Protein AF-A0AA35WJG7-F1 (afdb_monomer_lite)

Radius of gyration: 23.32 Å; chains: 1; bounding box: 77×46×63 Å

Secondary structure (DSSP, 8-state):
------------HHHHHHHHHHHHHHHHTHHHHSS-GGGTTTTTGGGGS-HHHHHHHHHS-HHHHHHGGGT---TTS-HHHHHHHHHHHHHS------HHHHTT---S----------------

Sequence (124 aa):
MMQGASDSDAPSPELADTMCDTAEFISRYQWVWDVQMTRLFQMKHWNRIPSEWWGPLLQLNTEQLNQLPFGFTEPSWPQSLRTFVAGSQRVCLERSVPDWVSAMAVPSGRSLCQEYDSKEDTMR

Foldseek 3Di:
DDDDDDPDPDPDPVVVVLVVLLVVLCVVVVLVPVDDPVCCVVVVSVVVPDPQVCVVVVVDDPVQVVCLLVQDDDPPGDPVSNVNSVSSVSNDDPPPPDVVVVVVPDPPDDDPPDDDDDDPDDDD

Organism: Geodia barretti (NCBI:txid519541)

pLDDT: mean 73.19, std 17.29, range [38.59, 95.31]

Structure (mmCIF, N/CA/C/O backbone):
data_AF-A0AA35WJG7-F1
#
_entry.id   AF-A0AA35WJG7-F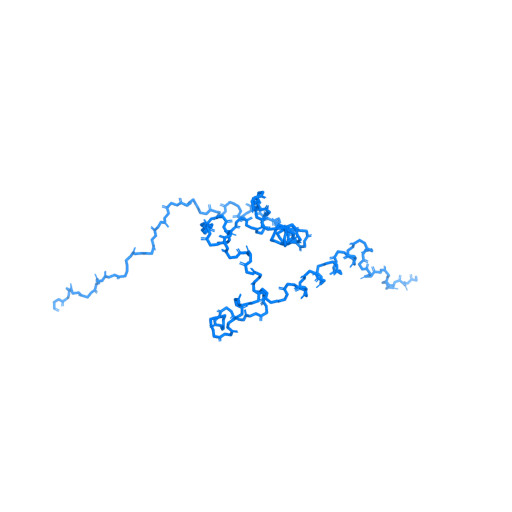1
#
loop_
_a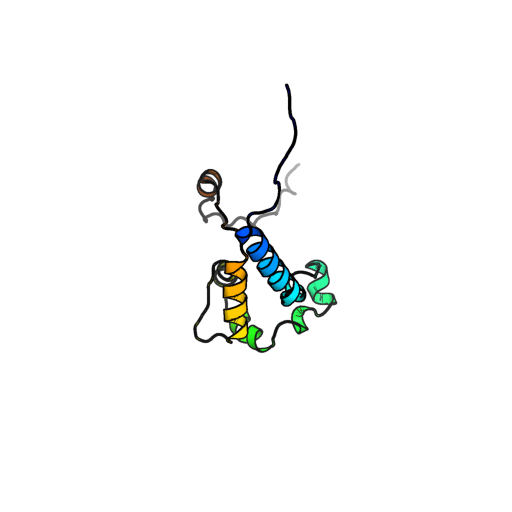tom_site.group_PDB
_atom_site.id
_atom_site.type_symbol
_atom_site.label_atom_id
_atom_site.label_alt_id
_atom_site.label_comp_id
_atom_site.label_asym_id
_atom_site.label_entity_id
_atom_site.label_seq_id
_atom_site.pdbx_PDB_ins_code
_atom_site.Cartn_x
_atom_site.Cartn_y
_atom_site.Cartn_z
_atom_site.occupancy
_atom_site.B_iso_or_equiv
_atom_site.auth_seq_id
_atom_site.auth_comp_id
_atom_site.auth_asym_id
_atom_site.auth_atom_id
_atom_site.pdbx_PDB_model_num
ATOM 1 N N . MET A 1 1 ? 30.753 8.869 -47.242 1.00 45.47 1 MET A N 1
ATOM 2 C CA . MET A 1 1 ? 30.172 7.575 -46.834 1.00 45.47 1 MET A CA 1
ATOM 3 C C . MET A 1 1 ? 29.215 7.859 -45.692 1.00 45.47 1 MET A C 1
ATOM 5 O O . MET A 1 1 ? 29.653 8.419 -44.699 1.00 45.47 1 MET A O 1
ATOM 9 N N . MET A 1 2 ? 27.921 7.599 -45.885 1.00 51.62 2 MET A N 1
ATOM 10 C CA . MET A 1 2 ? 26.925 7.637 -44.814 1.00 51.62 2 MET A CA 1
ATOM 11 C C . MET A 1 2 ? 26.811 6.241 -44.201 1.00 51.62 2 MET A C 1
ATOM 13 O O . MET A 1 2 ? 26.571 5.285 -44.932 1.00 51.62 2 MET A O 1
ATOM 17 N N . GLN A 1 3 ? 26.954 6.160 -42.884 1.00 47.16 3 GLN A N 1
ATOM 18 C CA . GLN A 1 3 ? 26.474 5.099 -41.993 1.00 47.16 3 GLN A CA 1
ATOM 19 C C . GLN A 1 3 ? 26.007 5.875 -40.745 1.00 47.16 3 GLN A C 1
ATOM 21 O O . GLN A 1 3 ? 26.799 6.631 -40.197 1.00 47.16 3 GLN A O 1
ATOM 26 N N . GLY A 1 4 ? 24.748 5.917 -40.311 1.00 48.47 4 GLY A N 1
ATOM 27 C CA . GLY A 1 4 ? 23.607 5.049 -40.576 1.00 48.47 4 GLY A CA 1
ATOM 28 C C . GLY A 1 4 ? 23.410 4.077 -39.411 1.00 48.47 4 GLY A C 1
ATOM 29 O O . GLY A 1 4 ? 24.095 3.066 -39.396 1.00 48.47 4 GLY A O 1
ATOM 30 N N . ALA A 1 5 ? 22.446 4.403 -38.534 1.00 47.94 5 ALA A N 1
ATOM 31 C CA . ALA A 1 5 ? 21.782 3.559 -37.521 1.00 47.94 5 ALA A CA 1
ATOM 32 C C . ALA A 1 5 ? 22.658 3.080 -36.337 1.00 47.94 5 ALA A C 1
ATOM 34 O O . ALA A 1 5 ? 23.619 2.349 -36.513 1.00 47.94 5 ALA A O 1
ATOM 35 N N . SER A 1 6 ? 22.438 3.613 -35.131 1.00 51.50 6 SER A N 1
ATOM 36 C CA . SER A 1 6 ? 21.496 3.086 -34.116 1.00 51.50 6 SER A CA 1
ATOM 37 C C . SER A 1 6 ? 22.103 1.959 -33.274 1.00 51.50 6 SER A C 1
ATOM 39 O O . SER A 1 6 ? 21.716 0.809 -33.402 1.00 51.50 6 SER A O 1
ATOM 41 N N . ASP A 1 7 ? 22.998 2.335 -32.366 1.00 48.28 7 ASP A N 1
ATOM 42 C CA . ASP A 1 7 ? 23.314 1.607 -31.132 1.00 48.28 7 ASP A CA 1
ATOM 43 C C . ASP A 1 7 ? 23.178 2.680 -30.036 1.00 48.28 7 ASP A C 1
ATOM 45 O O . ASP A 1 7 ? 23.772 3.745 -30.160 1.00 48.28 7 ASP A O 1
ATOM 49 N N . SER A 1 8 ? 22.385 2.595 -28.978 1.00 52.81 8 SER A N 1
ATOM 50 C CA . SER A 1 8 ? 21.817 1.471 -28.263 1.00 52.81 8 SER A CA 1
ATOM 51 C C . SER A 1 8 ? 20.653 2.055 -27.447 1.00 52.81 8 SER A C 1
ATOM 53 O O . SER A 1 8 ? 20.886 2.820 -26.516 1.00 52.81 8 SER A O 1
ATOM 55 N N . ASP A 1 9 ? 19.407 1.735 -27.804 1.00 59.66 9 ASP A N 1
ATOM 56 C CA . ASP A 1 9 ? 18.204 2.053 -27.005 1.00 59.66 9 ASP A CA 1
ATOM 57 C C . ASP A 1 9 ? 18.054 1.083 -25.809 1.00 59.66 9 ASP A C 1
ATOM 59 O O . ASP A 1 9 ? 16.962 0.864 -25.281 1.00 59.66 9 ASP A O 1
ATOM 63 N N . ALA A 1 10 ? 19.145 0.433 -25.387 1.00 60.75 10 ALA A N 1
ATOM 64 C CA . ALA A 1 10 ? 19.130 -0.376 -24.183 1.00 60.75 10 ALA A CA 1
ATOM 65 C C . ALA A 1 10 ? 19.067 0.568 -22.972 1.00 60.75 10 ALA A C 1
ATOM 67 O O . ALA A 1 10 ? 19.937 1.437 -22.840 1.00 60.75 10 ALA A O 1
ATOM 68 N N . PRO A 1 11 ? 18.070 0.423 -22.080 1.00 59.62 11 PRO A N 1
ATOM 69 C CA . PRO A 1 11 ? 18.055 1.185 -20.844 1.00 59.62 11 PRO A CA 1
ATOM 70 C C . PRO A 1 11 ? 19.370 0.930 -20.102 1.00 59.62 11 PRO A C 1
ATOM 72 O O . PRO A 1 11 ? 19.835 -0.209 -20.029 1.00 59.62 11 PRO A O 1
ATOM 75 N N . SER A 1 12 ? 19.976 2.000 -19.575 1.00 69.12 12 SER A N 1
ATOM 76 C CA . SER A 1 12 ? 21.134 1.901 -18.678 1.00 69.12 12 SER A CA 1
ATOM 77 C C . SER A 1 12 ? 20.876 0.794 -17.640 1.00 69.12 12 SER A C 1
ATOM 79 O O . SER A 1 12 ? 19.740 0.697 -17.168 1.00 69.12 12 SER A O 1
ATOM 81 N N . PRO A 1 13 ? 21.862 -0.048 -17.276 1.00 67.12 13 PRO A N 1
ATOM 82 C CA . PRO A 1 13 ? 21.646 -1.190 -16.378 1.00 67.12 13 PRO A CA 1
ATOM 83 C C . PRO A 1 13 ? 20.933 -0.804 -15.069 1.00 67.12 13 PRO A C 1
ATOM 85 O O . PRO A 1 13 ? 20.044 -1.517 -14.619 1.00 67.12 13 PRO A O 1
ATOM 88 N N . GLU A 1 14 ? 21.208 0.391 -14.542 1.00 72.62 14 GLU A N 1
ATOM 89 C CA . GLU A 1 14 ? 20.550 0.940 -13.347 1.00 72.62 14 GLU A CA 1
ATOM 90 C C . GLU A 1 14 ? 19.034 1.171 -13.523 1.00 72.62 14 GLU A C 1
ATOM 92 O O . GLU A 1 14 ? 18.244 1.005 -12.589 1.00 72.62 14 GLU A O 1
ATOM 97 N N . LEU A 1 15 ? 18.598 1.532 -14.734 1.00 76.94 15 LEU A N 1
ATOM 98 C CA . LEU A 1 15 ? 17.185 1.717 -15.065 1.00 76.94 15 LEU A CA 1
ATOM 99 C C . LEU A 1 15 ? 16.473 0.367 -15.208 1.00 76.94 15 LEU A C 1
ATOM 101 O O . LEU A 1 15 ? 15.345 0.224 -14.737 1.00 7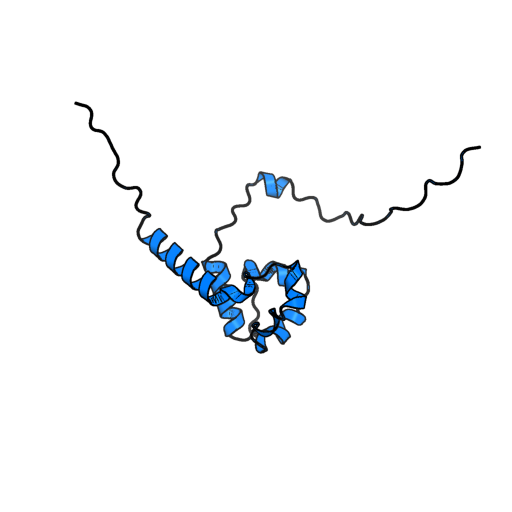6.94 15 LEU A O 1
ATOM 105 N N . ALA A 1 16 ? 17.129 -0.623 -15.820 1.00 77.94 16 ALA A N 1
ATOM 106 C CA . ALA A 1 16 ? 16.581 -1.971 -15.958 1.00 77.94 16 ALA A CA 1
ATOM 107 C C . ALA A 1 16 ? 16.340 -2.627 -14.587 1.00 77.94 16 ALA A C 1
ATOM 109 O O . ALA A 1 16 ? 15.261 -3.179 -14.356 1.00 77.94 16 ALA A O 1
ATOM 110 N N . ASP A 1 17 ? 17.290 -2.483 -13.660 1.00 81.44 17 ASP A N 1
ATOM 111 C CA . ASP A 1 17 ? 17.161 -2.975 -12.285 1.00 81.44 17 ASP A CA 1
ATOM 112 C C . ASP A 1 17 ? 16.003 -2.281 -11.547 1.00 81.44 17 ASP A C 1
ATOM 114 O O . ASP A 1 17 ? 15.160 -2.935 -10.932 1.00 81.44 17 ASP A O 1
ATOM 118 N N . THR A 1 18 ? 15.875 -0.957 -11.696 1.00 81.69 18 THR A N 1
ATOM 119 C CA . THR A 1 18 ? 14.775 -0.177 -11.095 1.00 81.69 18 THR A CA 1
ATOM 120 C C . THR A 1 18 ? 13.401 -0.591 -11.637 1.00 81.69 18 THR A C 1
ATOM 122 O O . THR A 1 18 ? 12.419 -0.674 -10.890 1.00 81.69 18 THR A O 1
ATOM 125 N N . MET A 1 19 ? 13.307 -0.867 -12.939 1.00 83.75 19 MET A N 1
ATOM 126 C CA . MET A 1 19 ? 12.074 -1.345 -13.569 1.00 83.75 19 MET A CA 1
ATOM 127 C C . MET A 1 19 ? 11.687 -2.742 -13.077 1.00 83.75 19 MET A C 1
ATOM 129 O O . MET A 1 19 ? 10.503 -2.983 -12.832 1.00 83.75 19 MET A O 1
ATOM 133 N N . CYS A 1 20 ? 12.660 -3.639 -12.890 1.00 87.12 20 CYS A N 1
ATOM 134 C CA . CYS A 1 20 ? 12.422 -4.966 -12.321 1.00 87.12 20 CYS A CA 1
ATOM 135 C C . CYS A 1 20 ? 11.913 -4.863 -10.879 1.00 87.12 20 CYS A C 1
ATOM 137 O O . CYS A 1 20 ? 10.852 -5.404 -10.569 1.00 87.12 20 CYS A O 1
ATOM 139 N N . ASP A 1 21 ? 12.585 -4.075 -10.037 1.00 86.38 21 ASP A N 1
ATOM 140 C CA . ASP A 1 21 ? 12.172 -3.809 -8.654 1.00 86.38 21 ASP A CA 1
ATOM 141 C C . ASP A 1 21 ? 10.749 -3.232 -8.571 1.00 86.38 21 ASP A C 1
ATOM 143 O O . ASP A 1 21 ? 9.955 -3.590 -7.693 1.00 86.38 21 ASP A O 1
ATOM 147 N N . THR A 1 22 ? 10.407 -2.347 -9.508 1.00 88.25 22 THR A N 1
ATOM 148 C CA . THR A 1 22 ? 9.069 -1.756 -9.616 1.00 88.25 22 THR A CA 1
ATOM 149 C C . THR A 1 22 ? 8.032 -2.797 -10.026 1.00 88.25 22 THR A C 1
ATOM 151 O O . THR A 1 22 ? 6.970 -2.885 -9.406 1.00 88.25 22 THR A O 1
ATOM 154 N N . ALA A 1 23 ? 8.331 -3.620 -11.033 1.00 89.19 23 ALA A N 1
ATOM 155 C CA . ALA A 1 23 ? 7.442 -4.683 -11.492 1.00 89.19 23 ALA A CA 1
ATOM 156 C C . ALA A 1 23 ? 7.187 -5.725 -10.390 1.00 89.19 23 ALA A C 1
ATOM 158 O O . ALA A 1 23 ? 6.038 -6.114 -10.163 1.00 89.19 23 ALA A O 1
ATOM 159 N N . GLU A 1 24 ? 8.228 -6.121 -9.655 1.00 90.88 24 GLU A N 1
ATOM 160 C CA . GLU A 1 24 ? 8.110 -7.023 -8.509 1.00 90.88 24 GLU A CA 1
ATOM 161 C C . GLU A 1 24 ? 7.230 -6.435 -7.406 1.00 90.88 24 GLU A C 1
ATOM 163 O O . GLU A 1 24 ? 6.365 -7.130 -6.863 1.00 90.88 24 GLU A O 1
ATOM 168 N N . PHE A 1 25 ? 7.408 -5.151 -7.082 1.00 90.56 25 PHE A N 1
ATOM 169 C CA . PHE A 1 25 ? 6.580 -4.472 -6.089 1.00 90.56 25 PHE A CA 1
ATOM 170 C C . PHE A 1 25 ? 5.111 -4.416 -6.524 1.00 90.56 25 PHE A C 1
ATOM 172 O O . PHE A 1 25 ? 4.221 -4.812 -5.767 1.00 90.56 25 PHE A O 1
ATOM 179 N N . ILE A 1 26 ? 4.850 -3.970 -7.755 1.00 88.25 26 ILE A N 1
ATOM 180 C CA . ILE A 1 26 ? 3.498 -3.846 -8.313 1.00 88.25 26 ILE A CA 1
ATOM 181 C C . ILE A 1 26 ? 2.799 -5.208 -8.345 1.00 88.25 26 ILE A C 1
ATOM 183 O O . ILE A 1 26 ? 1.631 -5.293 -7.962 1.00 88.25 26 ILE A O 1
ATOM 187 N N . SER A 1 27 ? 3.507 -6.270 -8.739 1.00 87.88 27 SER A N 1
ATOM 188 C CA . SER A 1 27 ? 2.978 -7.636 -8.759 1.00 87.88 27 SER A CA 1
ATOM 189 C C . SER A 1 27 ? 2.693 -8.162 -7.348 1.00 87.88 27 SER A C 1
ATOM 191 O O . SER A 1 27 ? 1.608 -8.683 -7.083 1.00 87.88 27 SER A O 1
ATOM 193 N N . ARG A 1 28 ? 3.610 -7.949 -6.393 1.00 89.38 28 ARG A N 1
ATOM 194 C CA . ARG A 1 28 ? 3.434 -8.362 -4.989 1.00 89.38 28 ARG A CA 1
ATOM 195 C C . ARG A 1 28 ? 2.206 -7.725 -4.338 1.00 89.38 28 ARG A C 1
ATOM 197 O O . ARG A 1 28 ? 1.506 -8.384 -3.569 1.00 89.38 28 ARG A O 1
ATOM 204 N N . TYR A 1 29 ? 1.939 -6.459 -4.648 1.00 88.25 29 TYR A N 1
ATOM 205 C CA . TYR A 1 29 ? 0.806 -5.705 -4.110 1.00 88.25 29 TYR A CA 1
ATOM 206 C C . TYR A 1 29 ? -0.326 -5.523 -5.130 1.00 88.25 29 TYR A C 1
ATOM 208 O O . TYR A 1 29 ? -1.132 -4.604 -4.996 1.00 88.25 29 TYR A O 1
ATOM 216 N N . GLN A 1 30 ? -0.434 -6.427 -6.115 1.00 86.31 30 GLN A N 1
ATOM 217 C CA . GLN A 1 30 ? -1.455 -6.379 -7.170 1.00 86.31 30 GLN A CA 1
ATOM 218 C C . GLN A 1 30 ? -2.872 -6.237 -6.619 1.00 86.31 30 GLN A C 1
ATOM 220 O O . GLN A 1 30 ? -3.688 -5.489 -7.143 1.00 86.31 30 GLN A O 1
ATOM 225 N N . TRP A 1 31 ? -3.147 -6.895 -5.498 1.00 83.75 31 TRP A N 1
ATOM 226 C CA . TRP A 1 31 ? -4.445 -6.858 -4.835 1.00 83.75 31 TRP A CA 1
ATOM 227 C C . TRP A 1 31 ? -4.896 -5.454 -4.386 1.00 83.75 31 TRP A C 1
ATOM 229 O O . TRP A 1 31 ? -6.086 -5.283 -4.131 1.00 83.75 31 TRP A O 1
ATOM 239 N N . VAL A 1 32 ? -3.988 -4.474 -4.285 1.00 81.38 32 VAL A N 1
ATOM 240 C CA . VAL A 1 32 ? -4.311 -3.077 -3.942 1.00 81.38 32 VAL A CA 1
ATOM 241 C C . VAL A 1 32 ? -4.934 -2.339 -5.130 1.00 81.38 32 VAL A C 1
ATOM 243 O O . VAL A 1 32 ? -5.848 -1.542 -4.938 1.00 81.38 32 VAL A O 1
ATOM 246 N N . TRP A 1 33 ? -4.443 -2.583 -6.349 1.00 76.62 33 TRP A N 1
ATOM 247 C CA . TRP A 1 33 ? -4.781 -1.784 -7.536 1.00 76.62 33 TRP A CA 1
ATOM 248 C C . TRP A 1 33 ? -5.565 -2.550 -8.610 1.00 76.62 33 TRP A C 1
ATOM 250 O O . TRP A 1 33 ? -6.217 -1.924 -9.442 1.00 76.62 33 TRP A O 1
ATOM 260 N N . ASP A 1 34 ? -5.565 -3.885 -8.581 1.00 77.25 34 ASP A N 1
ATOM 261 C CA . ASP A 1 34 ? -6.262 -4.768 -9.532 1.00 77.25 34 ASP A CA 1
ATOM 262 C C . ASP A 1 34 ? -7.766 -4.883 -9.237 1.00 77.25 34 ASP A C 1
ATOM 264 O O . ASP A 1 34 ? -8.361 -5.961 -9.213 1.00 77.25 34 ASP A O 1
ATOM 268 N N . VAL A 1 35 ? -8.395 -3.748 -8.926 1.00 71.75 35 VAL A N 1
ATOM 269 C CA . VAL A 1 35 ? -9.822 -3.674 -8.637 1.00 71.75 35 VAL A CA 1
ATOM 270 C C . VAL A 1 35 ? -10.382 -2.374 -9.181 1.00 71.75 35 VAL A C 1
ATOM 272 O O . VAL A 1 35 ? -9.955 -1.281 -8.815 1.00 71.75 35 VAL A O 1
ATOM 275 N N . GLN A 1 36 ? -11.417 -2.476 -10.016 1.00 72.56 36 GLN A N 1
ATOM 276 C CA . GLN A 1 36 ? -12.245 -1.311 -10.314 1.00 72.56 36 GLN A CA 1
ATOM 277 C C . GLN A 1 36 ? -12.857 -0.809 -9.006 1.00 72.56 36 GLN A C 1
ATOM 279 O O . GLN A 1 36 ? -13.576 -1.556 -8.344 1.00 72.56 36 GLN A O 1
ATOM 284 N N . MET A 1 37 ? -12.616 0.455 -8.650 1.00 67.81 37 MET A N 1
ATOM 285 C CA . MET A 1 37 ? -13.098 1.054 -7.396 1.00 67.81 37 MET A CA 1
ATOM 286 C C . MET A 1 37 ? -14.612 0.854 -7.188 1.00 67.81 37 MET A C 1
ATOM 288 O O . MET A 1 37 ? -15.079 0.606 -6.080 1.00 67.81 37 MET A O 1
ATOM 292 N N . THR A 1 38 ? -15.385 0.845 -8.278 1.00 71.50 38 THR A N 1
ATOM 293 C CA . THR A 1 38 ? -16.834 0.579 -8.287 1.00 71.50 38 THR A CA 1
ATOM 294 C C . THR A 1 38 ? -17.218 -0.852 -7.887 1.00 71.50 38 THR A C 1
ATOM 296 O O . THR A 1 38 ? -18.340 -1.089 -7.445 1.00 71.50 38 THR A O 1
ATOM 299 N N . ARG A 1 39 ? -16.301 -1.818 -8.010 1.00 68.50 39 ARG A N 1
ATOM 300 C CA . ARG A 1 39 ? -16.490 -3.239 -7.665 1.00 68.50 39 ARG A CA 1
ATOM 301 C C . ARG A 1 39 ? -15.839 -3.639 -6.346 1.00 68.50 39 ARG A C 1
ATOM 303 O O . ARG A 1 39 ? -16.025 -4.774 -5.907 1.00 68.50 39 ARG A O 1
ATOM 310 N N . LEU A 1 40 ? -15.121 -2.727 -5.693 1.00 67.31 40 LEU A N 1
ATOM 311 C CA . LEU A 1 40 ? -14.347 -3.021 -4.487 1.00 67.31 40 LEU A CA 1
ATOM 312 C C . LEU A 1 40 ? -15.244 -3.602 -3.377 1.00 67.31 40 LEU A C 1
ATOM 314 O O . LEU A 1 40 ? -14.902 -4.622 -2.775 1.00 67.31 40 LEU A O 1
ATOM 318 N N . PHE A 1 41 ? -16.461 -3.059 -3.212 1.00 66.50 41 PHE A N 1
ATOM 319 C CA . PHE A 1 41 ? -17.434 -3.508 -2.193 1.00 66.50 41 PHE A CA 1
ATOM 320 C C . PHE A 1 41 ? -18.072 -4.849 -2.527 1.00 66.50 41 PHE A C 1
ATOM 322 O O . PHE A 1 41 ? -18.350 -5.641 -1.629 1.00 66.50 41 PHE A O 1
ATOM 329 N N . GLN A 1 42 ? -18.234 -5.140 -3.815 1.00 70.56 42 GLN A N 1
ATOM 330 C CA . GLN A 1 42 ? -18.862 -6.371 -4.285 1.00 70.56 42 GLN A CA 1
ATOM 331 C C . GLN A 1 42 ? -17.896 -7.558 -4.221 1.00 70.56 42 GLN A C 1
ATOM 333 O O . GLN A 1 42 ? -18.296 -8.667 -3.876 1.00 70.56 42 GLN A O 1
ATOM 338 N N . MET A 1 43 ? -16.613 -7.326 -4.506 1.00 66.25 43 MET A N 1
ATOM 339 C CA . MET A 1 43 ? -15.608 -8.387 -4.625 1.00 66.25 43 MET A CA 1
ATOM 340 C C . MET A 1 43 ? -14.935 -8.766 -3.300 1.00 66.25 43 MET A C 1
ATOM 342 O O . MET A 1 43 ? -14.079 -9.647 -3.282 1.00 66.25 43 MET A O 1
ATOM 346 N N . LYS A 1 44 ? -15.310 -8.126 -2.180 1.00 70.00 44 LYS A N 1
ATOM 347 C CA . LYS A 1 44 ? -14.685 -8.317 -0.857 1.00 70.00 44 LYS A CA 1
ATOM 348 C C . LYS A 1 44 ? -13.148 -8.241 -0.901 1.00 70.00 44 LYS A C 1
ATOM 350 O O . LYS A 1 44 ? -12.472 -8.893 -0.108 1.00 70.00 44 LYS A O 1
ATOM 355 N N . HIS A 1 45 ? -12.587 -7.449 -1.819 1.00 73.44 45 HIS A N 1
ATOM 356 C CA . HIS A 1 45 ? -11.137 -7.375 -2.025 1.00 73.44 45 HIS A CA 1
ATOM 357 C C . HIS A 1 45 ? -10.385 -6.850 -0.799 1.00 73.44 45 HIS A C 1
ATOM 359 O O . HIS A 1 45 ? -9.237 -7.230 -0.582 1.00 73.44 45 HIS A O 1
ATOM 365 N N . TRP A 1 46 ? -11.081 -6.105 0.061 1.00 73.81 46 TRP A N 1
ATOM 366 C CA . TRP A 1 46 ? -10.655 -5.728 1.410 1.00 73.81 46 TRP A CA 1
ATOM 367 C C . TRP A 1 46 ? -10.095 -6.901 2.215 1.00 73.81 46 TRP A C 1
ATOM 369 O O . TRP A 1 46 ? -9.142 -6.728 2.958 1.00 73.81 46 TRP A O 1
ATOM 379 N N . ASN A 1 47 ? -10.635 -8.112 2.047 1.00 80.44 47 ASN A N 1
ATOM 380 C CA . ASN A 1 47 ? -10.195 -9.289 2.800 1.00 80.44 47 ASN A CA 1
ATOM 381 C C . ASN A 1 47 ? -8.747 -9.704 2.490 1.00 80.44 47 ASN A C 1
ATOM 383 O O . ASN A 1 47 ? -8.195 -10.536 3.203 1.00 80.44 47 ASN A O 1
ATOM 387 N N . ARG A 1 48 ? -8.143 -9.168 1.421 1.00 84.25 48 ARG A N 1
ATOM 388 C CA . ARG A 1 48 ? -6.726 -9.379 1.094 1.00 84.25 48 ARG A CA 1
ATOM 389 C C . ARG A 1 48 ? -5.795 -8.411 1.825 1.00 84.25 48 ARG A C 1
ATOM 391 O O . ARG A 1 48 ? -4.598 -8.674 1.866 1.00 84.25 48 ARG A O 1
ATOM 398 N N . ILE A 1 49 ? -6.327 -7.331 2.406 1.00 86.81 49 ILE A N 1
ATOM 399 C CA . ILE A 1 49 ? -5.554 -6.431 3.263 1.00 86.81 49 ILE A CA 1
ATOM 400 C C . ILE A 1 49 ? -5.145 -7.217 4.515 1.00 86.81 49 ILE A C 1
ATOM 402 O O . ILE A 1 49 ? -6.025 -7.776 5.183 1.00 86.81 49 ILE A O 1
ATOM 406 N N . PRO A 1 50 ? -3.843 -7.263 4.856 1.00 91.31 50 PRO A N 1
ATOM 407 C CA . PRO A 1 50 ? -3.388 -7.885 6.090 1.00 91.31 50 PRO A CA 1
ATOM 408 C C . PRO A 1 50 ? -4.160 -7.328 7.283 1.00 91.31 50 PRO A C 1
ATOM 410 O O . PRO A 1 50 ? -4.287 -6.114 7.440 1.00 91.31 50 PRO A O 1
ATOM 413 N N . SER A 1 51 ? -4.683 -8.207 8.137 1.00 90.44 51 SER A N 1
ATOM 414 C CA . SER A 1 51 ? -5.614 -7.792 9.190 1.00 90.44 51 SER A CA 1
ATOM 415 C C . SER A 1 51 ? -5.004 -6.782 10.168 1.00 90.44 51 SER A C 1
ATOM 417 O O . SER A 1 51 ? -5.700 -5.939 10.727 1.00 90.44 51 SER A O 1
ATOM 419 N N . GLU A 1 52 ? -3.687 -6.854 10.346 1.00 93.19 52 GLU A N 1
ATOM 420 C CA . GLU A 1 52 ? -2.905 -5.949 11.184 1.00 93.19 52 GLU A CA 1
ATOM 421 C C . GLU A 1 52 ? -2.846 -4.508 10.644 1.00 93.19 52 GLU A C 1
ATOM 423 O O . GLU A 1 52 ? -2.572 -3.590 11.411 1.00 93.19 52 GLU A O 1
ATOM 428 N N . TRP A 1 53 ? -3.143 -4.275 9.357 1.00 92.81 53 TRP A N 1
ATOM 429 C CA . TRP A 1 53 ? -3.152 -2.931 8.762 1.00 92.81 53 TRP A CA 1
ATOM 430 C C . TRP A 1 53 ? -4.419 -2.155 9.114 1.00 92.81 53 TRP A C 1
ATOM 432 O O . TRP A 1 53 ? -4.384 -0.929 9.157 1.00 92.81 53 TRP A O 1
ATOM 442 N N . TRP A 1 54 ? -5.529 -2.845 9.397 1.00 90.12 54 TRP A N 1
ATOM 443 C CA . TRP A 1 54 ? -6.813 -2.196 9.667 1.00 90.12 54 TRP A CA 1
ATOM 444 C C . TRP A 1 54 ? -6.763 -1.257 10.863 1.00 90.12 54 TRP A C 1
ATOM 446 O O . TRP A 1 54 ? -7.271 -0.147 10.770 1.00 90.12 54 TRP A O 1
ATOM 456 N N . GLY A 1 55 ? -6.143 -1.682 11.966 1.00 92.06 55 GLY A N 1
ATOM 457 C CA . GLY A 1 55 ? -6.044 -0.866 13.178 1.00 92.06 55 GLY A CA 1
ATOM 458 C C . GLY A 1 55 ? -5.394 0.495 12.903 1.00 92.06 55 GLY A C 1
ATOM 459 O O . GLY A 1 55 ? -6.058 1.512 13.086 1.00 92.06 55 GLY A O 1
ATOM 460 N N . PRO A 1 56 ? -4.144 0.521 12.408 1.00 91.88 56 PRO A N 1
ATOM 461 C CA . PRO A 1 56 ? -3.466 1.752 12.020 1.00 91.88 56 PRO A CA 1
ATOM 462 C C . PRO A 1 56 ? -4.225 2.567 10.970 1.00 91.88 56 PRO A C 1
ATOM 464 O O . PRO A 1 56 ? -4.452 3.752 11.173 1.00 91.88 56 PRO A O 1
ATOM 467 N N . LEU A 1 57 ? -4.657 1.949 9.864 1.00 89.75 57 LEU A N 1
ATOM 468 C CA . LEU A 1 57 ? -5.247 2.682 8.739 1.00 89.75 57 LEU A CA 1
ATOM 469 C C . LEU A 1 57 ? -6.601 3.319 9.079 1.00 89.75 57 LEU A C 1
ATOM 471 O O . LEU A 1 57 ? -6.908 4.387 8.560 1.00 89.75 57 LEU A O 1
ATOM 475 N N . LEU A 1 58 ? -7.400 2.698 9.951 1.00 90.81 58 LEU A N 1
ATOM 476 C CA . LEU A 1 58 ? -8.697 3.237 10.379 1.00 90.81 58 LEU A CA 1
ATOM 477 C C . LEU A 1 58 ? -8.580 4.343 11.437 1.00 90.81 58 LEU A C 1
ATOM 479 O O . LEU A 1 58 ? -9.565 5.028 11.701 1.00 90.81 58 LEU A O 1
ATOM 483 N N . GLN A 1 59 ? -7.409 4.515 12.057 1.00 91.12 59 GLN A N 1
ATOM 484 C CA . GLN A 1 59 ? -7.157 5.587 13.027 1.00 91.12 59 GLN A CA 1
ATOM 485 C C . GLN A 1 59 ? -6.729 6.901 12.365 1.00 91.12 59 GLN A C 1
ATOM 487 O O . GLN A 1 59 ? -6.756 7.946 13.013 1.00 91.12 59 GLN A O 1
ATOM 492 N N . LEU A 1 60 ? -6.338 6.857 11.090 1.00 90.00 60 LEU A N 1
ATOM 493 C CA . LEU A 1 60 ? -5.867 8.020 10.349 1.00 90.00 60 LEU A CA 1
ATOM 494 C C . LEU A 1 60 ? -7.029 8.824 9.767 1.00 90.00 60 LEU A C 1
ATOM 496 O O . LEU A 1 60 ? -8.020 8.269 9.292 1.00 90.00 60 LEU A O 1
ATOM 500 N N . ASN A 1 61 ? -6.874 10.146 9.749 1.00 89.69 61 ASN A N 1
ATOM 501 C CA . ASN A 1 61 ? -7.751 11.022 8.979 1.00 89.69 61 ASN A CA 1
ATOM 502 C C . ASN A 1 61 ? -7.351 11.053 7.491 1.00 89.69 61 ASN A C 1
ATOM 504 O O . ASN A 1 61 ? -6.314 10.526 7.079 1.00 89.69 61 ASN A O 1
ATOM 508 N N . THR A 1 62 ? -8.189 11.685 6.670 1.00 87.25 62 THR A N 1
ATOM 509 C CA . THR A 1 6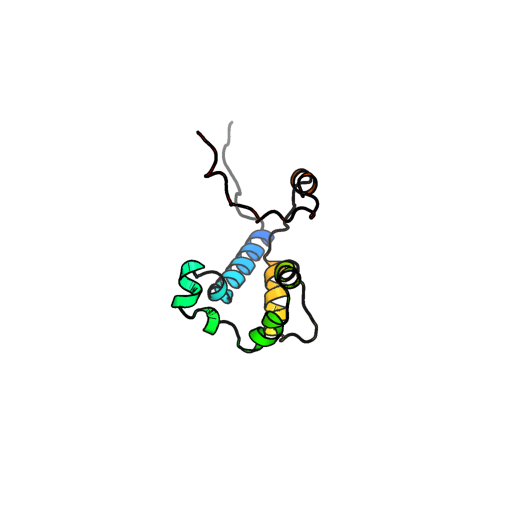2 ? -7.982 11.794 5.221 1.00 87.25 62 THR A CA 1
ATOM 510 C C . THR A 1 62 ? -6.650 12.461 4.877 1.00 87.25 62 THR A C 1
ATOM 512 O O . THR A 1 62 ? -5.953 12.016 3.965 1.00 87.25 62 THR A O 1
ATOM 515 N N . GLU A 1 63 ? -6.263 13.507 5.606 1.00 87.81 63 GLU A N 1
ATOM 516 C CA . GLU A 1 63 ? -5.011 14.229 5.389 1.00 87.81 63 GLU A CA 1
ATOM 517 C C . GLU A 1 63 ? -3.803 13.319 5.621 1.00 87.81 63 GLU A C 1
ATOM 519 O O . GLU A 1 63 ? -2.905 13.278 4.784 1.00 87.81 63 GLU A O 1
ATOM 524 N N . GLN A 1 64 ? -3.806 12.547 6.707 1.00 87.00 64 GLN A N 1
ATOM 525 C CA . GLN A 1 64 ? -2.757 11.587 7.050 1.00 87.00 64 GLN A CA 1
ATOM 526 C C . GLN A 1 64 ? -2.697 10.423 6.058 1.00 87.00 64 GLN A C 1
ATOM 528 O O . GLN A 1 64 ? -1.608 10.032 5.639 1.00 87.00 64 GLN A O 1
ATOM 533 N N . LEU A 1 65 ? -3.848 9.900 5.626 1.00 88.06 65 LEU A N 1
ATOM 534 C CA . LEU A 1 65 ? -3.909 8.863 4.590 1.00 88.06 65 LEU A CA 1
ATOM 535 C C . LEU A 1 65 ? -3.294 9.350 3.272 1.00 88.06 65 LEU A C 1
ATOM 537 O O . LEU A 1 65 ? -2.548 8.612 2.628 1.00 88.06 65 LEU A O 1
ATOM 541 N N . ASN A 1 66 ? -3.527 10.612 2.907 1.00 85.75 66 ASN A N 1
ATOM 542 C CA . ASN A 1 66 ? -2.920 11.225 1.726 1.00 85.75 66 ASN A CA 1
ATOM 543 C C . ASN A 1 66 ? -1.399 11.417 1.851 1.00 85.75 66 ASN A C 1
ATOM 545 O O . ASN A 1 66 ? -0.741 11.590 0.827 1.00 85.75 66 ASN A O 1
ATOM 549 N N . GLN A 1 67 ? -0.825 11.358 3.059 1.00 86.06 67 GLN A N 1
ATOM 550 C CA . GLN A 1 67 ? 0.627 11.414 3.268 1.00 86.06 67 GLN A CA 1
ATOM 551 C C . GLN A 1 67 ? 1.325 10.051 3.112 1.00 86.06 67 GLN A C 1
ATOM 553 O O . GLN A 1 67 ? 2.550 10.008 2.991 1.00 86.06 67 GLN A O 1
ATOM 558 N N . LEU A 1 68 ? 0.586 8.933 3.078 1.00 86.38 68 LEU A N 1
ATOM 559 C CA . LEU A 1 68 ? 1.173 7.590 2.955 1.00 86.38 68 LEU A CA 1
ATOM 560 C C . LEU A 1 68 ? 2.081 7.427 1.722 1.00 86.38 68 LEU A C 1
ATOM 562 O O . LEU A 1 68 ? 3.201 6.945 1.892 1.00 86.38 68 LEU A O 1
ATOM 566 N N . PRO A 1 69 ? 1.693 7.870 0.506 1.00 81.62 69 PRO A N 1
ATOM 567 C CA . PRO A 1 69 ? 2.561 7.766 -0.671 1.00 81.62 69 PRO A CA 1
ATOM 568 C C . PRO A 1 69 ? 3.860 8.576 -0.549 1.00 81.62 69 PRO A C 1
ATOM 570 O O . PRO A 1 69 ? 4.813 8.329 -1.281 1.00 81.62 69 PRO A O 1
ATOM 573 N N . PHE A 1 70 ? 3.902 9.539 0.375 1.00 82.81 70 PHE A N 1
ATOM 574 C CA . PHE A 1 70 ? 5.052 10.401 0.640 1.00 82.81 70 PHE A CA 1
ATOM 575 C C . PHE A 1 70 ? 5.910 9.906 1.812 1.00 82.81 70 PHE A C 1
ATOM 577 O O . PHE A 1 70 ? 6.867 10.580 2.185 1.00 82.81 70 PHE A O 1
ATOM 584 N N . GLY A 1 71 ? 5.612 8.726 2.370 1.00 85.44 71 GLY A N 1
ATOM 585 C CA . GLY A 1 71 ? 6.438 8.079 3.397 1.00 85.44 71 GLY A CA 1
ATOM 586 C C . GLY A 1 71 ? 5.992 8.256 4.827 1.00 85.44 71 GLY A C 1
ATOM 587 O O . GLY A 1 71 ? 6.738 7.900 5.741 1.00 85.44 71 GLY A O 1
ATOM 588 N N . PHE A 1 72 ? 4.801 8.803 5.049 1.00 88.25 72 PHE A N 1
ATOM 589 C CA . PHE A 1 72 ? 4.269 8.897 6.396 1.00 88.25 72 PHE A CA 1
ATOM 590 C C . PHE A 1 72 ? 4.128 7.498 7.014 1.00 88.25 72 PHE A C 1
ATOM 592 O O . PHE A 1 72 ? 3.427 6.634 6.488 1.00 88.25 72 PHE A O 1
ATOM 599 N N . THR A 1 73 ? 4.822 7.272 8.129 1.00 90.75 73 THR A N 1
ATOM 600 C CA . THR A 1 73 ? 4.777 6.028 8.904 1.00 90.75 73 THR A CA 1
ATOM 601 C C . THR A 1 73 ? 4.902 6.338 10.389 1.00 90.75 73 THR A C 1
ATOM 603 O O . THR A 1 73 ? 5.565 7.303 10.768 1.00 90.75 73 THR A O 1
ATOM 606 N N . GLU A 1 74 ? 4.310 5.498 11.240 1.00 89.56 74 GLU A N 1
ATOM 607 C CA . GLU A 1 74 ? 4.490 5.593 12.691 1.00 89.56 74 GLU A CA 1
ATOM 608 C C . GLU A 1 74 ? 5.238 4.378 13.261 1.00 89.56 74 GLU A C 1
ATOM 610 O O . GLU A 1 74 ? 5.112 3.265 12.740 1.00 89.56 74 GLU A O 1
ATOM 615 N N . PRO A 1 75 ? 5.992 4.535 14.367 1.00 89.50 75 PRO A N 1
ATOM 616 C CA . PRO A 1 75 ? 6.734 3.433 14.986 1.00 89.50 75 PRO A CA 1
ATOM 617 C C . PRO A 1 75 ? 5.846 2.303 15.519 1.00 89.50 75 PRO A C 1
ATOM 619 O O . PRO A 1 75 ? 6.306 1.169 15.630 1.00 89.50 75 PRO A O 1
ATOM 622 N N . SER A 1 76 ? 4.596 2.622 15.860 1.00 91.31 76 SER A N 1
ATOM 623 C CA . SER A 1 76 ? 3.580 1.701 16.380 1.00 91.31 76 SER A CA 1
ATOM 624 C C . SER A 1 76 ? 3.022 0.754 15.312 1.00 91.31 76 SER A C 1
ATOM 626 O O . SER A 1 76 ? 2.367 -0.232 15.651 1.00 91.31 76 SER A O 1
ATOM 628 N N . TRP A 1 77 ? 3.251 1.043 14.028 1.00 93.88 77 TRP A N 1
ATOM 629 C CA . TRP A 1 77 ? 2.658 0.292 12.930 1.00 93.88 77 TRP A CA 1
ATOM 630 C C . TRP A 1 77 ? 3.323 -1.070 12.725 1.00 93.88 77 TRP A C 1
ATOM 632 O O . TRP A 1 77 ? 4.536 -1.218 12.922 1.00 93.88 77 TRP A O 1
ATOM 642 N N . PRO A 1 78 ? 2.555 -2.067 12.247 1.00 95.31 78 PRO A N 1
ATOM 643 C CA . PRO A 1 78 ? 3.098 -3.372 11.919 1.00 95.31 78 PRO A CA 1
ATOM 644 C C . PRO A 1 78 ? 4.201 -3.245 10.867 1.00 95.31 78 PRO A C 1
ATOM 646 O O . PRO A 1 78 ? 4.153 -2.406 9.961 1.00 95.31 78 PRO A O 1
ATOM 649 N N . GLN A 1 79 ? 5.214 -4.103 10.987 1.00 94.56 79 GLN A N 1
ATOM 650 C CA . GLN A 1 79 ? 6.393 -4.062 10.123 1.00 94.56 79 GLN A CA 1
ATOM 651 C C . GLN A 1 79 ? 6.023 -4.178 8.642 1.00 94.56 79 GLN A C 1
ATOM 653 O O . GLN A 1 79 ? 6.578 -3.460 7.817 1.00 94.56 79 GLN A O 1
ATOM 658 N N . SER A 1 80 ? 5.054 -5.033 8.318 1.00 93.56 80 SER A N 1
ATOM 659 C CA . SER A 1 80 ? 4.550 -5.237 6.959 1.00 93.56 80 SER A CA 1
ATOM 660 C C . SER A 1 80 ? 4.010 -3.947 6.327 1.00 93.56 80 SER A C 1
ATOM 662 O O . SER A 1 80 ? 4.303 -3.679 5.163 1.00 93.56 80 SER A O 1
ATOM 664 N N . LEU A 1 81 ? 3.294 -3.115 7.092 1.00 92.38 81 LEU A N 1
ATOM 665 C CA . LEU A 1 81 ? 2.758 -1.836 6.620 1.00 92.38 81 LEU A CA 1
ATOM 666 C C . LEU A 1 81 ? 3.879 -0.822 6.389 1.00 92.38 81 LEU A C 1
ATOM 668 O O . LEU A 1 81 ? 3.918 -0.169 5.350 1.00 92.38 81 LEU A O 1
ATOM 672 N N . ARG A 1 82 ? 4.839 -0.734 7.317 1.00 93.19 82 ARG A N 1
ATOM 673 C CA . ARG A 1 82 ? 6.010 0.146 7.155 1.00 93.19 82 ARG A CA 1
ATOM 674 C C . ARG A 1 82 ? 6.851 -0.250 5.942 1.00 93.19 82 ARG A C 1
ATOM 676 O O . ARG A 1 82 ? 7.273 0.614 5.181 1.00 93.19 82 ARG A O 1
ATOM 683 N N . THR A 1 83 ? 7.044 -1.550 5.721 1.00 92.62 83 THR A N 1
ATOM 684 C CA . THR A 1 83 ? 7.733 -2.077 4.536 1.00 92.62 83 THR A CA 1
ATOM 685 C C . THR A 1 83 ? 6.969 -1.774 3.251 1.00 92.62 83 THR A C 1
ATOM 687 O O . THR A 1 83 ? 7.595 -1.427 2.251 1.00 92.62 83 THR A O 1
ATOM 690 N N . PHE A 1 84 ? 5.638 -1.867 3.261 1.00 92.00 84 PHE A N 1
ATOM 691 C CA . PHE A 1 84 ? 4.823 -1.473 2.114 1.00 92.00 84 PHE A CA 1
ATOM 692 C C . PHE A 1 84 ? 4.989 0.014 1.787 1.00 92.00 84 PHE A C 1
ATOM 694 O O . PHE A 1 84 ? 5.278 0.341 0.639 1.00 92.00 84 PHE A O 1
ATOM 701 N N . VAL A 1 85 ? 4.882 0.901 2.783 1.00 91.25 85 VAL A N 1
ATOM 702 C CA . VAL A 1 85 ? 5.031 2.351 2.582 1.00 91.25 85 VAL A CA 1
ATOM 703 C C . VAL A 1 85 ? 6.428 2.694 2.061 1.00 91.25 85 VAL A C 1
ATOM 705 O O . VAL A 1 85 ? 6.543 3.346 1.024 1.00 91.25 85 VAL A O 1
ATOM 708 N N . ALA A 1 86 ? 7.487 2.181 2.689 1.00 89.75 86 ALA A N 1
ATOM 709 C CA . ALA A 1 86 ? 8.859 2.398 2.225 1.00 89.75 86 ALA A CA 1
ATOM 710 C C . ALA A 1 86 ? 9.087 1.860 0.800 1.00 89.75 86 ALA A C 1
ATOM 712 O O . ALA A 1 86 ? 9.707 2.520 -0.034 1.00 89.75 86 ALA A O 1
ATOM 713 N N . GLY A 1 87 ? 8.546 0.676 0.494 1.00 88.62 87 GLY A N 1
ATOM 714 C CA . GLY A 1 87 ? 8.602 0.106 -0.849 1.00 88.62 87 GLY A CA 1
ATOM 715 C C . GLY A 1 87 ? 7.862 0.967 -1.871 1.00 88.62 87 GLY A C 1
ATOM 716 O O . GLY A 1 87 ? 8.388 1.191 -2.956 1.00 88.62 87 GLY A O 1
ATOM 717 N N . SER A 1 88 ? 6.699 1.513 -1.500 1.00 87.94 88 SER A N 1
ATOM 718 C CA . SER A 1 88 ? 5.903 2.385 -2.365 1.00 87.94 88 SER A CA 1
ATOM 719 C C . SER A 1 88 ? 6.637 3.678 -2.714 1.00 87.94 88 SER A C 1
ATOM 721 O O . SER A 1 88 ? 6.606 4.090 -3.867 1.00 87.94 88 SER A O 1
ATOM 723 N N . GLN A 1 89 ? 7.368 4.269 -1.764 1.00 86.62 89 GLN A N 1
ATOM 724 C CA . GLN A 1 89 ? 8.183 5.455 -2.024 1.00 86.62 89 GLN A CA 1
ATOM 725 C C . GLN A 1 89 ? 9.337 5.161 -2.975 1.00 86.62 89 GLN A C 1
ATOM 727 O O . GLN A 1 89 ? 9.601 5.949 -3.874 1.00 86.62 89 GLN A O 1
ATOM 732 N N . ARG A 1 90 ? 10.008 4.018 -2.790 1.00 84.19 90 ARG A N 1
ATOM 733 C CA . ARG A 1 90 ? 11.156 3.622 -3.613 1.00 84.19 90 ARG A CA 1
ATOM 734 C C . ARG A 1 90 ? 10.785 3.451 -5.085 1.00 84.19 90 ARG A C 1
ATOM 736 O O . ARG A 1 90 ? 11.599 3.748 -5.948 1.00 84.19 90 ARG A O 1
ATOM 743 N N . VAL A 1 91 ? 9.577 2.958 -5.357 1.00 83.88 91 VAL A N 1
ATOM 744 C CA . VAL A 1 91 ? 9.078 2.738 -6.726 1.00 83.88 91 VAL A CA 1
ATOM 745 C C . VAL A 1 91 ? 8.271 3.919 -7.269 1.00 83.88 91 VAL A C 1
ATOM 747 O O . VAL A 1 91 ? 7.867 3.909 -8.431 1.00 83.88 91 VAL A O 1
ATOM 750 N N . CYS A 1 92 ? 7.991 4.931 -6.444 1.00 78.75 92 CYS A N 1
ATOM 751 C CA . CYS A 1 92 ? 7.348 6.145 -6.918 1.00 78.75 92 CYS A CA 1
ATOM 752 C C . CYS A 1 92 ? 8.344 6.958 -7.738 1.00 78.75 92 CYS A C 1
ATOM 754 O O . CYS A 1 92 ? 9.442 7.271 -7.287 1.00 78.75 92 CYS A O 1
ATOM 756 N N . LEU A 1 93 ? 7.914 7.360 -8.931 1.00 71.75 93 LEU A N 1
ATOM 757 C CA . LEU A 1 93 ? 8.617 8.384 -9.687 1.00 71.75 93 LEU A CA 1
ATOM 758 C C . LEU A 1 93 ? 8.616 9.678 -8.876 1.00 71.75 93 LEU A C 1
ATOM 760 O O . LEU A 1 93 ? 7.590 10.049 -8.290 1.00 71.75 93 LEU A O 1
ATOM 764 N N . GLU A 1 94 ? 9.750 10.372 -8.870 1.00 66.56 94 GLU A N 1
ATOM 765 C CA . GLU A 1 94 ? 9.839 11.703 -8.294 1.00 66.56 94 GLU A CA 1
ATOM 766 C C . GLU A 1 94 ? 8.810 12.592 -8.992 1.00 66.56 94 GLU A C 1
ATOM 768 O O . GLU A 1 94 ? 8.894 12.882 -10.189 1.00 66.56 94 GLU A O 1
ATOM 773 N N . ARG A 1 95 ? 7.769 12.977 -8.249 1.00 59.38 95 ARG A N 1
ATOM 774 C CA . ARG A 1 95 ? 6.754 13.894 -8.753 1.00 59.38 95 ARG A CA 1
ATOM 775 C C . ARG A 1 95 ? 7.363 15.289 -8.730 1.00 59.38 95 ARG A C 1
ATOM 777 O O . ARG A 1 95 ? 7.103 16.061 -7.814 1.00 59.38 95 ARG A O 1
ATOM 784 N N . SER A 1 96 ? 8.181 15.604 -9.732 1.00 54.28 96 SER A N 1
ATOM 785 C CA . SER A 1 96 ? 8.517 16.989 -10.050 1.00 54.28 96 SER A CA 1
ATOM 786 C C . SER A 1 96 ? 7.221 17.660 -10.486 1.00 54.28 96 SER A C 1
ATOM 788 O O . SER A 1 96 ? 6.775 17.522 -11.624 1.00 54.28 96 SER A O 1
ATOM 790 N N . VAL A 1 97 ? 6.541 18.290 -9.530 1.00 59.81 97 VAL A N 1
ATOM 791 C CA . VAL A 1 97 ? 5.428 19.185 -9.817 1.00 59.81 97 VAL A CA 1
ATOM 792 C C . VAL A 1 97 ? 6.066 20.403 -10.478 1.00 59.81 97 VAL A C 1
ATOM 794 O O . VAL A 1 97 ? 6.848 21.086 -9.818 1.00 59.81 97 VAL A O 1
ATOM 797 N N . PRO A 1 98 ? 5.800 20.676 -11.765 1.00 58.84 98 PRO A N 1
ATOM 798 C CA . PRO A 1 98 ? 6.355 21.857 -12.401 1.00 58.84 98 PRO A CA 1
ATOM 799 C C . PRO A 1 98 ? 5.897 23.106 -11.643 1.00 58.84 98 PRO A C 1
ATOM 801 O O . PRO A 1 98 ? 4.737 23.174 -11.230 1.00 58.84 98 PRO A O 1
ATOM 804 N N . ASP A 1 99 ? 6.758 24.113 -11.508 1.00 62.91 99 ASP A N 1
ATOM 805 C CA . ASP A 1 99 ? 6.482 25.317 -10.704 1.00 62.91 99 ASP A CA 1
ATOM 806 C C . ASP A 1 99 ? 5.149 26.007 -11.050 1.00 62.91 99 ASP A C 1
ATOM 808 O O . ASP A 1 99 ? 4.498 26.594 -10.185 1.00 62.91 99 ASP A O 1
ATOM 812 N N . TRP A 1 100 ? 4.682 25.885 -12.298 1.00 67.50 100 TRP A N 1
ATOM 813 C CA . TRP A 1 100 ? 3.399 26.439 -12.737 1.00 67.50 100 TRP A CA 1
ATOM 814 C C . TRP A 1 100 ? 2.176 25.755 -12.102 1.00 67.50 100 TRP A C 1
ATOM 816 O O . TRP A 1 100 ? 1.137 26.392 -11.951 1.00 67.50 100 TRP A O 1
ATOM 826 N N . VAL A 1 101 ? 2.287 24.488 -11.691 1.00 60.59 101 VAL A N 1
ATOM 827 C CA . VAL A 1 101 ? 1.230 23.764 -10.966 1.00 60.59 101 VAL A CA 1
ATOM 828 C C . VAL A 1 101 ? 1.206 24.188 -9.495 1.00 60.59 101 VAL A C 1
ATOM 830 O O . VAL A 1 101 ? 0.126 24.396 -8.946 1.00 60.59 101 VAL A O 1
ATOM 833 N N . SER A 1 102 ? 2.371 24.419 -8.879 1.00 60.91 102 SER A N 1
ATOM 834 C CA . SER A 1 102 ? 2.470 25.003 -7.530 1.00 60.91 102 SER A CA 1
ATOM 835 C C . SER A 1 102 ? 1.925 26.435 -7.481 1.00 60.91 102 SER A C 1
ATOM 837 O O . SER A 1 102 ? 1.256 26.807 -6.521 1.00 60.91 102 SER A O 1
ATOM 839 N N . ALA A 1 103 ? 2.129 27.219 -8.544 1.00 57.47 103 ALA A N 1
ATOM 840 C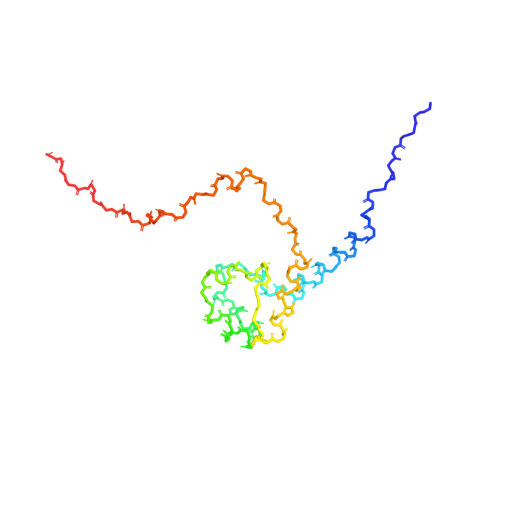 CA . ALA A 1 103 ? 1.564 28.563 -8.682 1.00 57.47 103 ALA A CA 1
ATOM 841 C C . ALA A 1 103 ? 0.033 28.578 -8.882 1.00 57.47 103 ALA A C 1
ATOM 843 O O . ALA A 1 103 ? -0.604 29.602 -8.644 1.00 57.47 103 ALA A O 1
ATOM 844 N N . MET A 1 104 ? -0.563 27.455 -9.301 1.00 52.91 104 MET A N 1
ATOM 845 C CA . MET A 1 104 ? -2.014 27.293 -9.459 1.00 52.91 104 MET A CA 1
ATOM 846 C C . MET A 1 104 ? -2.695 26.608 -8.269 1.00 52.91 104 MET A C 1
ATOM 848 O O . MET A 1 104 ? -3.909 26.391 -8.313 1.00 52.91 104 MET A O 1
ATOM 852 N N . ALA A 1 105 ? -1.957 26.288 -7.199 1.00 51.66 105 ALA A N 1
ATOM 853 C CA . ALA A 1 105 ? -2.551 25.808 -5.960 1.00 51.66 105 ALA A CA 1
ATOM 854 C C . ALA A 1 105 ? -3.472 26.900 -5.389 1.00 51.66 105 ALA A C 1
ATOM 856 O O . ALA A 1 105 ? -3.028 27.899 -4.823 1.00 51.66 105 ALA A O 1
ATOM 857 N N . VAL A 1 106 ? -4.778 26.722 -5.595 1.00 55.41 106 VAL A N 1
ATOM 858 C CA . VAL A 1 106 ? -5.814 27.612 -5.073 1.00 55.41 106 VAL A CA 1
ATOM 859 C C . VAL A 1 106 ? -5.665 27.652 -3.548 1.00 55.41 106 VAL A C 1
ATOM 861 O O . VAL A 1 106 ? -5.633 26.584 -2.934 1.00 55.41 106 VAL A O 1
ATOM 864 N N . PRO A 1 107 ? -5.578 28.833 -2.908 1.00 45.50 107 PRO A N 1
ATOM 865 C CA . PRO A 1 107 ? -5.530 28.905 -1.457 1.00 45.50 107 PRO A CA 1
ATOM 866 C C . PRO A 1 107 ? -6.774 28.220 -0.890 1.00 45.50 107 PRO A C 1
ATOM 868 O O . PRO A 1 107 ? -7.903 28.614 -1.196 1.00 45.50 107 PRO A O 1
ATOM 871 N N . SER A 1 108 ? -6.551 27.165 -0.102 1.00 54.25 108 SER A N 1
ATOM 872 C CA . SER A 1 108 ? -7.570 26.394 0.610 1.00 54.25 108 SER A CA 1
ATOM 873 C C . SER A 1 108 ? -8.383 27.314 1.518 1.00 54.25 108 SER A C 1
ATOM 875 O O . SER A 1 108 ? -8.051 27.542 2.675 1.00 54.25 108 SER A O 1
ATOM 877 N N . GLY A 1 109 ? -9.435 27.893 0.948 1.00 45.81 109 GLY A N 1
ATOM 878 C CA . GLY A 1 109 ? -10.297 28.874 1.598 1.00 45.81 109 GLY A CA 1
ATOM 879 C C . GLY A 1 109 ? -11.667 29.009 0.937 1.00 45.81 109 GLY A C 1
ATOM 880 O O . GLY A 1 109 ? -12.371 29.981 1.192 1.00 45.81 109 GLY A O 1
ATOM 881 N N . ARG A 1 110 ? -12.073 28.058 0.086 1.00 39.12 110 ARG A N 1
ATOM 882 C CA . ARG A 1 110 ? -13.448 27.988 -0.424 1.00 39.12 110 ARG A CA 1
ATOM 883 C C . ARG A 1 110 ? -14.003 26.576 -0.296 1.00 39.12 110 ARG A C 1
ATOM 885 O O . ARG A 1 110 ? -13.862 25.751 -1.189 1.00 39.12 110 ARG A O 1
ATOM 892 N N . SER A 1 111 ? -14.680 26.344 0.827 1.00 50.75 111 SER A N 1
ATOM 893 C CA . SER A 1 111 ? -15.878 25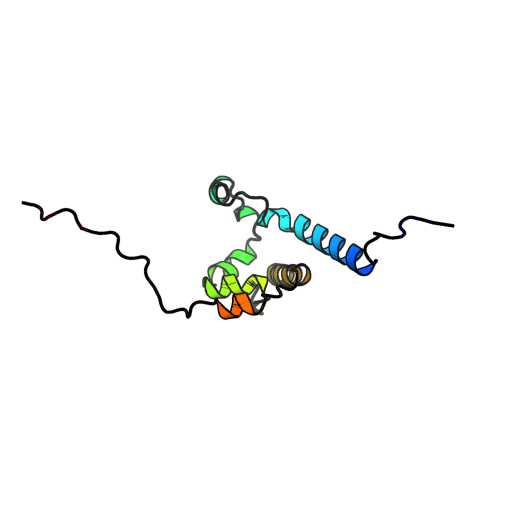.506 0.830 1.00 50.75 111 SER A CA 1
ATOM 894 C C . SER A 1 111 ? -16.903 26.167 -0.090 1.00 50.75 111 SER A C 1
ATOM 896 O O . SER A 1 111 ? -17.193 27.345 0.103 1.00 50.75 111 SER A O 1
ATOM 898 N N . LEU A 1 112 ? -17.397 25.451 -1.100 1.00 41.50 112 LEU A N 1
ATOM 899 C CA . LEU A 1 112 ? -18.645 25.774 -1.806 1.00 41.50 112 LEU A CA 1
ATOM 900 C C . LEU A 1 112 ? -19.119 24.546 -2.603 1.00 41.50 112 LEU A C 1
ATOM 902 O O . LEU A 1 112 ? -19.273 24.564 -3.818 1.00 41.50 112 LEU A O 1
ATOM 906 N N . CYS A 1 113 ? -19.339 23.445 -1.883 1.00 40.66 113 CYS A N 1
ATOM 907 C CA . CYS A 1 113 ? -20.410 22.507 -2.216 1.00 40.66 113 CYS A CA 1
ATOM 908 C C . CYS A 1 113 ? -21.613 22.873 -1.331 1.00 40.66 113 CYS A C 1
ATOM 910 O O . CYS A 1 113 ? -21.781 22.284 -0.273 1.00 40.66 113 CYS A O 1
ATOM 912 N N . GLN A 1 114 ? -22.349 23.918 -1.719 1.00 39.72 114 GLN A N 1
ATOM 913 C CA . GLN A 1 114 ? -23.656 24.399 -1.221 1.00 39.72 114 GLN A CA 1
ATOM 914 C C . GLN A 1 114 ? -23.842 25.750 -1.938 1.00 39.72 114 GLN A C 1
ATOM 916 O O . GLN A 1 114 ? -22.965 26.589 -1.829 1.00 39.72 114 GLN A O 1
ATOM 921 N N . GLU A 1 115 ? -24.825 26.030 -2.787 1.00 38.59 115 GLU A N 1
ATOM 922 C CA . GLU A 1 115 ? -26.238 25.675 -2.764 1.00 38.59 115 GLU A CA 1
ATOM 923 C C . GLU A 1 115 ? -26.736 25.458 -4.205 1.00 38.59 115 GLU A C 1
ATOM 925 O O . GLU A 1 115 ? -26.574 26.312 -5.076 1.00 38.59 115 GLU A O 1
ATOM 930 N N . TYR A 1 116 ? -27.368 24.314 -4.452 1.00 47.19 116 TYR A N 1
ATOM 931 C CA . TYR A 1 116 ? -28.436 24.215 -5.440 1.00 47.19 116 TYR A CA 1
ATOM 932 C C . TYR A 1 116 ? -29.720 24.355 -4.625 1.00 47.19 116 TYR A C 1
ATOM 934 O O . TYR A 1 116 ? -30.112 23.384 -3.991 1.00 47.19 116 TYR A O 1
ATOM 942 N N . ASP A 1 117 ? -30.327 25.542 -4.578 1.00 47.75 117 ASP A N 1
ATOM 943 C CA . ASP A 1 117 ? -31.753 25.649 -4.267 1.00 47.75 117 ASP A CA 1
ATOM 944 C C . ASP A 1 117 ? -32.367 26.986 -4.719 1.00 47.75 117 ASP A C 1
ATOM 946 O O . ASP A 1 117 ? -31.797 28.062 -4.544 1.00 47.75 117 ASP A O 1
ATOM 950 N N . SER A 1 118 ? -33.566 26.858 -5.288 1.00 45.47 118 SER A N 1
ATOM 951 C CA . SER A 1 118 ? -34.629 27.857 -5.417 1.00 45.47 118 SER A CA 1
ATOM 952 C C . SER A 1 118 ? -34.396 29.118 -6.264 1.00 45.47 118 SER A C 1
ATOM 954 O O . SER A 1 118 ? -34.200 30.227 -5.768 1.00 45.47 118 SER A O 1
ATOM 956 N N . LYS A 1 119 ? -34.622 28.972 -7.578 1.00 44.47 119 LYS A N 1
ATOM 957 C CA . LYS A 1 119 ? -35.283 30.007 -8.398 1.00 44.47 119 LYS A CA 1
ATOM 958 C C . LYS A 1 119 ? -36.398 29.405 -9.261 1.00 44.47 119 LYS A C 1
ATOM 960 O O . LYS A 1 119 ? -36.399 29.553 -10.476 1.00 44.47 119 LYS A O 1
ATOM 965 N N . GLU A 1 120 ? -37.360 28.760 -8.614 1.00 53.62 120 GLU A N 1
ATOM 966 C CA . GLU A 1 120 ? -38.728 28.636 -9.123 1.00 53.62 120 GLU A CA 1
ATOM 967 C C . GLU A 1 120 ? -39.648 29.259 -8.075 1.00 53.62 120 GLU A C 1
ATOM 969 O O . GLU A 1 120 ? -40.009 28.598 -7.118 1.00 53.62 120 GLU A O 1
ATOM 974 N N . ASP A 1 121 ? -39.885 30.567 -8.183 1.00 51.88 121 ASP A N 1
ATOM 975 C CA . ASP A 1 121 ? -41.187 31.216 -7.972 1.00 51.88 121 ASP A CA 1
ATOM 976 C C . ASP A 1 121 ? -40.973 32.733 -7.970 1.00 51.88 121 ASP A C 1
ATOM 978 O O . ASP A 1 121 ? -40.372 33.292 -7.055 1.00 51.88 121 ASP A O 1
ATOM 982 N N . THR A 1 122 ? -41.387 33.384 -9.055 1.00 52.75 122 THR A N 1
ATOM 983 C CA . THR A 1 122 ? -41.929 34.755 -9.154 1.00 52.75 122 THR A CA 1
ATOM 984 C C . THR A 1 122 ? -41.803 35.175 -10.619 1.00 52.75 122 THR A C 1
ATOM 986 O O . THR A 1 122 ? -40.959 35.984 -11.007 1.00 52.75 122 THR A O 1
ATOM 989 N N . MET A 1 123 ? -42.672 34.623 -11.461 1.00 45.84 123 MET A N 1
ATOM 990 C CA . MET A 1 123 ? -43.148 35.330 -12.643 1.00 45.84 123 MET A CA 1
ATOM 991 C C . MET A 1 123 ? -44.669 35.241 -12.637 1.00 45.84 123 MET A C 1
ATOM 993 O O . MET A 1 123 ? -45.232 34.157 -12.702 1.00 45.84 123 MET A O 1
ATOM 997 N N . ARG A 1 124 ? -45.253 36.427 -12.442 1.00 44.53 124 ARG A N 1
ATOM 998 C CA . ARG A 1 124 ? -46.566 36.902 -12.892 1.00 44.53 124 ARG A CA 1
ATOM 999 C C . ARG A 1 124 ? -47.389 35.965 -13.768 1.00 44.53 124 ARG A C 1
ATOM 1001 O O . ARG A 1 124 ? -46.848 35.527 -14.805 1.00 44.53 124 ARG A O 1
#